Protein AF-A0A2T1MVW7-F1 (afdb_monomer_lite)

Foldseek 3Di:
DDDDPLLVLLVVVVVVDPDQDDDVPSVAPADSPPRHRPVPDCPVVDDDDDDPDDDDDDDDNCRSVDD

pLDDT: mean 88.4, std 6.68, range [55.78, 96.38]

Organism: Escherichia coli (NCBI:txid562)

InterPro domains:
  IPR005636 DTW [PF03942] (29-67)

Radius of gyration: 13.48 Å; chains: 1; bounding box: 33×18×34 Å

Structure (mmCIF, N/CA/C/O backbone):
data_AF-A0A2T1MVW7-F1
#
_entry.id   AF-A0A2T1MVW7-F1
#
loop_
_atom_site.group_PDB
_atom_site.id
_atom_site.type_symbol
_atom_site.label_atom_id
_atom_site.label_alt_id
_atom_site.label_comp_id
_atom_site.label_asym_id
_atom_site.label_entity_id
_atom_site.label_seq_id
_atom_site.pdbx_PDB_ins_code
_atom_site.Cartn_x
_atom_site.Cartn_y
_atom_site.Cartn_z
_atom_site.occupancy
_atom_site.B_iso_or_equiv
_atom_site.auth_seq_id
_atom_site.auth_comp_id
_atom_site.auth_asym_id
_atom_site.auth_atom_id
_atom_site.pdbx_PDB_model_num
ATOM 1 N N . MET A 1 1 ? -7.407 -10.257 9.122 1.00 55.78 1 MET A N 1
ATOM 2 C CA . MET A 1 1 ? -6.599 -9.213 8.451 1.00 55.78 1 MET A CA 1
ATOM 3 C C . MET A 1 1 ? -7.541 -8.349 7.633 1.00 55.78 1 MET A C 1
ATOM 5 O O . MET A 1 1 ? -8.331 -8.906 6.890 1.00 55.78 1 MET A O 1
ATOM 9 N N . THR A 1 2 ? -7.535 -7.030 7.818 1.00 63.19 2 THR A N 1
ATOM 10 C CA . THR A 1 2 ? -8.449 -6.119 7.112 1.00 63.19 2 THR A CA 1
ATOM 11 C C . THR A 1 2 ? -7.903 -5.786 5.725 1.00 63.19 2 THR A C 1
ATOM 13 O O . THR A 1 2 ? -6.963 -4.998 5.600 1.00 63.19 2 THR A O 1
ATOM 16 N N . GLU A 1 3 ? -8.469 -6.412 4.693 1.00 77.31 3 GLU A N 1
ATOM 17 C CA . GLU A 1 3 ? -8.369 -5.917 3.319 1.00 77.31 3 GLU A CA 1
ATOM 18 C C . GLU A 1 3 ? -9.199 -4.638 3.171 1.00 77.31 3 GLU A C 1
ATOM 20 O O . GLU A 1 3 ? -10.245 -4.489 3.803 1.00 77.31 3 GLU A O 1
ATOM 25 N N . ASN A 1 4 ? -8.719 -3.695 2.363 1.00 87.62 4 ASN A N 1
ATOM 26 C CA . ASN A 1 4 ? -9.452 -2.477 2.035 1.00 87.62 4 ASN A CA 1
ATOM 27 C C . ASN A 1 4 ? -9.487 -2.283 0.515 1.00 87.62 4 ASN A C 1
ATOM 29 O O . ASN A 1 4 ? -8.666 -2.851 -0.208 1.00 87.62 4 ASN A O 1
ATOM 33 N N . ALA A 1 5 ? -10.412 -1.441 0.051 1.00 89.81 5 ALA A N 1
ATOM 34 C CA . ALA A 1 5 ? -10.638 -1.211 -1.373 1.00 89.81 5 ALA A CA 1
ATOM 35 C C . ALA A 1 5 ? -9.389 -0.702 -2.120 1.00 89.81 5 ALA A C 1
ATOM 37 O O . ALA A 1 5 ? -9.192 -1.047 -3.280 1.00 89.81 5 ALA A O 1
ATOM 38 N N . VAL A 1 6 ? -8.510 0.072 -1.467 1.00 90.19 6 VAL A N 1
ATOM 39 C CA . VAL A 1 6 ? -7.269 0.576 -2.087 1.00 90.19 6 VAL A CA 1
ATOM 40 C C . VAL A 1 6 ? -6.279 -0.561 -2.338 1.00 90.19 6 VAL A C 1
ATOM 42 O O . VAL A 1 6 ? -5.690 -0.636 -3.414 1.00 90.19 6 VAL A O 1
ATOM 45 N N . LEU A 1 7 ? -6.106 -1.466 -1.371 1.00 89.50 7 LEU A N 1
ATOM 46 C CA . LEU A 1 7 ? -5.218 -2.623 -1.514 1.00 89.50 7 LEU A CA 1
ATOM 47 C C . LEU A 1 7 ? -5.728 -3.605 -2.570 1.00 89.50 7 LEU A C 1
ATOM 49 O O . LEU A 1 7 ? -4.926 -4.109 -3.356 1.00 89.50 7 LEU A O 1
ATOM 53 N N . GLN A 1 8 ? -7.044 -3.821 -2.623 1.00 90.44 8 GLN A N 1
ATOM 54 C CA . GLN A 1 8 ? -7.685 -4.651 -3.646 1.00 90.44 8 GLN A CA 1
ATOM 55 C C . GLN A 1 8 ? -7.486 -4.050 -5.040 1.00 90.44 8 GLN A C 1
ATOM 57 O O . GLN A 1 8 ? -6.929 -4.707 -5.919 1.00 90.44 8 GLN A O 1
ATOM 62 N N . LEU A 1 9 ? -7.803 -2.762 -5.213 1.00 90.88 9 LEU A N 1
ATOM 63 C CA . LEU A 1 9 ? -7.599 -2.060 -6.479 1.00 90.88 9 LEU A CA 1
ATOM 64 C C . LEU A 1 9 ? -6.129 -2.096 -6.916 1.00 90.88 9 LEU A C 1
ATOM 66 O O . LEU A 1 9 ? -5.830 -2.345 -8.081 1.00 90.88 9 LEU A O 1
ATOM 70 N N . ARG A 1 10 ? -5.184 -1.895 -5.992 1.00 90.44 10 ARG A N 1
ATOM 71 C CA . ARG A 1 10 ? -3.751 -1.994 -6.295 1.00 90.44 10 ARG A CA 1
ATOM 72 C C . ARG A 1 10 ? -3.365 -3.389 -6.793 1.00 90.44 10 ARG A C 1
ATOM 74 O O . ARG A 1 10 ? -2.643 -3.482 -7.785 1.00 90.44 10 ARG A O 1
ATOM 81 N N . ALA A 1 11 ? -3.823 -4.452 -6.131 1.00 90.00 11 ALA A N 1
ATOM 82 C CA . ALA A 1 11 ? -3.537 -5.828 -6.538 1.00 90.00 11 ALA A CA 1
ATOM 83 C C . ALA A 1 11 ? -4.078 -6.123 -7.946 1.00 90.00 11 ALA A C 1
ATOM 85 O O . ALA A 1 11 ? -3.345 -6.638 -8.791 1.00 90.00 11 ALA A O 1
ATOM 86 N N . GLU A 1 12 ? -5.315 -5.710 -8.233 1.00 91.62 12 GLU A N 1
ATOM 87 C CA . GLU A 1 12 ? -5.925 -5.839 -9.560 1.00 91.62 12 GLU A CA 1
ATOM 88 C C . GLU A 1 12 ? -5.135 -5.090 -10.639 1.00 91.62 12 GLU A C 1
ATOM 90 O O . GLU A 1 12 ? -4.908 -5.614 -11.731 1.00 91.62 12 GLU A O 1
ATOM 95 N N . ARG A 1 13 ? -4.686 -3.865 -10.345 1.00 90.56 13 ARG A N 1
ATOM 96 C CA . ARG A 1 13 ? -3.908 -3.054 -11.292 1.00 90.56 13 ARG A CA 1
ATOM 97 C C . ARG A 1 13 ? -2.528 -3.639 -11.555 1.00 90.56 13 ARG A C 1
ATOM 99 O O . ARG A 1 13 ? -2.121 -3.687 -12.712 1.00 90.56 13 ARG A O 1
ATOM 106 N N . ILE A 1 14 ? -1.845 -4.137 -10.524 1.00 89.06 14 ILE A N 1
ATOM 107 C CA . ILE A 1 14 ? -0.560 -4.834 -10.677 1.00 89.06 14 ILE A CA 1
ATOM 108 C C . ILE A 1 14 ? -0.728 -6.086 -11.539 1.00 89.06 14 ILE A C 1
ATOM 110 O O . ILE A 1 14 ? 0.072 -6.299 -12.443 1.00 89.06 14 ILE A O 1
ATOM 114 N N . ALA A 1 15 ? -1.785 -6.874 -11.316 1.00 91.00 15 ALA A N 1
ATOM 115 C CA . ALA A 1 15 ? -2.062 -8.068 -12.114 1.00 91.00 15 ALA A CA 1
ATOM 116 C C . ALA A 1 15 ? -2.312 -7.754 -13.602 1.00 91.00 15 ALA A C 1
ATOM 118 O O . ALA A 1 15 ? -1.996 -8.567 -14.466 1.00 91.00 15 ALA A O 1
ATOM 119 N N . ARG A 1 16 ? -2.856 -6.569 -13.913 1.00 91.31 16 ARG A N 1
ATOM 120 C CA . ARG A 1 16 ? -3.088 -6.098 -15.292 1.00 91.31 16 ARG A CA 1
ATOM 121 C C . ARG A 1 16 ? -1.893 -5.360 -15.906 1.00 91.31 16 ARG A C 1
ATOM 123 O O . ARG A 1 16 ? -1.912 -5.076 -17.103 1.00 91.31 16 ARG A O 1
ATOM 130 N N . ALA A 1 17 ? -0.885 -4.992 -15.118 1.00 88.94 17 ALA A N 1
ATOM 131 C CA . ALA A 1 17 ? 0.217 -4.163 -15.585 1.00 88.94 17 ALA A CA 1
ATOM 132 C C . ALA A 1 17 ? 1.149 -4.950 -16.518 1.00 88.94 17 ALA A C 1
ATOM 134 O O . ALA A 1 17 ? 1.750 -5.948 -16.135 1.00 88.94 17 ALA A O 1
ATOM 135 N N . THR A 1 18 ? 1.322 -4.458 -17.744 1.00 90.06 18 THR A N 1
ATOM 136 C CA . THR A 1 18 ? 2.213 -5.060 -18.754 1.00 90.06 18 THR A CA 1
ATOM 137 C C . THR A 1 18 ? 3.599 -4.417 -18.798 1.00 90.06 18 THR A C 1
ATOM 139 O O . THR A 1 18 ? 4.480 -4.875 -19.523 1.00 90.06 18 THR A O 1
ATOM 142 N N . ARG A 1 19 ? 3.807 -3.330 -18.046 1.00 86.12 19 ARG A N 1
ATOM 143 C CA . ARG A 1 19 ? 5.058 -2.565 -17.994 1.00 86.12 19 ARG A CA 1
ATOM 144 C C . ARG A 1 19 ? 5.444 -2.267 -16.545 1.00 86.12 19 ARG A C 1
ATOM 146 O O . ARG A 1 19 ? 4.553 -2.064 -15.718 1.00 86.12 19 ARG A O 1
ATOM 153 N N . PRO A 1 20 ? 6.749 -2.192 -16.231 1.00 81.62 20 PRO A N 1
ATOM 154 C CA . PRO A 1 20 ? 7.201 -1.821 -14.897 1.00 81.62 20 PRO A CA 1
ATOM 155 C C . PRO A 1 20 ? 6.845 -0.363 -14.577 1.00 81.62 20 PRO A C 1
ATOM 157 O O . PRO A 1 20 ? 6.949 0.520 -15.430 1.00 81.62 20 PRO A O 1
ATOM 160 N N . PHE A 1 21 ? 6.465 -0.098 -13.326 1.00 81.25 21 PHE A N 1
ATOM 161 C CA . PHE A 1 21 ? 6.161 1.251 -12.853 1.00 81.25 21 PHE A CA 1
ATOM 162 C C . PHE A 1 21 ? 7.436 1.971 -12.384 1.00 81.25 21 PHE A C 1
ATOM 164 O O . PHE A 1 21 ? 8.023 1.631 -11.356 1.00 81.25 21 PHE A O 1
ATOM 171 N N . LEU A 1 22 ? 7.881 2.976 -13.143 1.00 85.12 22 LEU A N 1
ATOM 172 C CA . LEU A 1 22 ? 9.154 3.676 -12.928 1.00 85.12 22 LEU A CA 1
ATOM 173 C C . LEU A 1 22 ? 8.961 5.060 -12.283 1.00 85.12 22 LEU A C 1
ATOM 175 O O . LEU A 1 22 ? 9.278 6.085 -12.878 1.00 85.12 22 LEU A O 1
ATOM 179 N N . ALA A 1 23 ? 8.469 5.104 -11.045 1.00 83.31 23 ALA A N 1
ATOM 180 C CA . ALA A 1 23 ? 8.442 6.338 -10.249 1.00 83.31 23 ALA A CA 1
ATOM 181 C C . ALA A 1 23 ? 9.737 6.554 -9.444 1.00 83.31 23 ALA A C 1
ATOM 183 O O . ALA A 1 23 ? 10.580 5.656 -9.326 1.00 83.31 23 ALA A O 1
ATOM 184 N N . ARG A 1 24 ? 9.908 7.752 -8.863 1.00 85.88 24 ARG A N 1
ATOM 185 C CA . ARG A 1 24 ? 11.006 8.014 -7.916 1.00 85.88 24 ARG A CA 1
ATOM 186 C C . ARG A 1 24 ? 10.930 7.009 -6.764 1.00 85.88 24 ARG A C 1
ATOM 188 O O . ARG A 1 24 ? 9.864 6.776 -6.207 1.00 85.88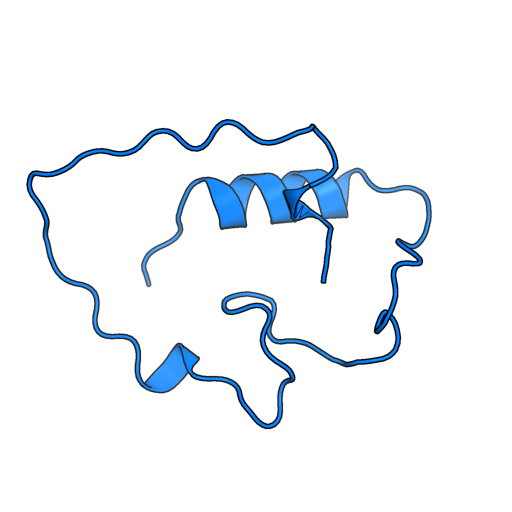 24 ARG A O 1
ATOM 195 N N . GLY A 1 25 ? 12.065 6.403 -6.423 1.00 86.44 25 GLY A N 1
ATOM 196 C CA . GLY A 1 25 ? 12.124 5.369 -5.388 1.00 86.44 25 GLY A CA 1
ATOM 197 C C . GLY A 1 25 ? 11.675 3.970 -5.833 1.00 86.44 25 GLY A C 1
ATOM 198 O O . GLY A 1 25 ? 11.529 3.110 -4.972 1.00 86.44 25 GLY A O 1
ATOM 199 N N . ASN A 1 26 ? 11.509 3.700 -7.138 1.00 87.00 26 ASN A N 1
ATOM 200 C CA . ASN A 1 26 ? 11.103 2.375 -7.650 1.00 87.00 26 ASN A CA 1
ATOM 201 C C . ASN A 1 26 ? 12.017 1.202 -7.234 1.00 87.00 26 ASN A C 1
ATOM 203 O O . ASN A 1 26 ? 11.565 0.063 -7.199 1.00 87.00 26 ASN A O 1
ATOM 207 N N . ARG A 1 27 ? 13.287 1.464 -6.890 1.00 89.56 27 ARG A N 1
ATOM 208 C CA . ARG A 1 27 ? 14.241 0.435 -6.439 1.00 89.56 27 ARG A CA 1
ATOM 209 C C . ARG A 1 27 ? 14.043 0.024 -4.979 1.00 89.56 27 ARG A C 1
ATOM 211 O O . ARG A 1 27 ? 14.625 -0.965 -4.540 1.00 89.56 27 ARG A O 1
ATOM 218 N N . VAL A 1 28 ? 13.276 0.794 -4.208 1.00 91.88 28 VAL A N 1
ATOM 219 C CA . VAL A 1 28 ? 13.034 0.509 -2.793 1.00 91.88 28 VAL A CA 1
ATOM 220 C C . VAL A 1 28 ? 12.062 -0.660 -2.689 1.00 91.88 28 VAL A C 1
ATOM 222 O O . VAL A 1 28 ? 10.933 -0.578 -3.169 1.00 91.88 28 VAL A O 1
ATOM 225 N N . ARG A 1 29 ? 12.482 -1.739 -2.021 1.00 91.69 29 ARG A N 1
ATOM 226 C CA . ARG A 1 29 ? 11.582 -2.843 -1.676 1.00 91.69 29 ARG A CA 1
ATOM 227 C C . ARG A 1 29 ? 10.627 -2.392 -0.577 1.00 91.69 29 ARG A C 1
ATOM 229 O O . ARG A 1 29 ? 11.060 -1.923 0.480 1.00 91.69 29 ARG A O 1
ATOM 236 N N . ARG A 1 30 ? 9.330 -2.487 -0.858 1.00 92.00 30 ARG A N 1
ATOM 237 C CA . ARG A 1 30 ? 8.249 -1.993 -0.002 1.00 92.00 30 ARG A CA 1
ATOM 238 C C . ARG A 1 30 ? 7.313 -3.123 0.375 1.00 92.00 30 ARG A C 1
ATOM 240 O O . ARG A 1 30 ? 7.025 -4.008 -0.429 1.00 92.00 30 ARG A O 1
ATOM 247 N N . CYS A 1 31 ? 6.786 -3.039 1.588 1.00 92.31 31 CYS A N 1
ATOM 248 C CA . CYS A 1 31 ? 5.719 -3.916 2.034 1.00 92.31 31 CYS A CA 1
ATOM 249 C C . CYS A 1 31 ? 4.492 -3.749 1.123 1.00 92.31 31 CYS A C 1
ATOM 251 O O . CYS A 1 31 ? 4.016 -2.634 0.931 1.00 92.31 31 CYS A O 1
ATOM 253 N N . GLN A 1 32 ? 3.921 -4.850 0.626 1.00 87.88 32 GLN A N 1
ATOM 254 C CA . GLN A 1 32 ? 2.745 -4.806 -0.258 1.00 87.88 32 GLN A CA 1
ATOM 255 C C . GLN A 1 32 ? 1.465 -4.296 0.429 1.00 87.88 32 GLN A C 1
ATOM 257 O O . GLN A 1 32 ? 0.493 -3.991 -0.255 1.00 87.88 32 GLN A O 1
ATOM 262 N N . ARG A 1 33 ? 1.464 -4.195 1.767 1.00 89.88 33 ARG A N 1
ATOM 263 C CA . ARG A 1 33 ? 0.321 -3.734 2.565 1.00 89.88 33 ARG A CA 1
ATOM 264 C C . ARG A 1 33 ? 0.447 -2.274 2.993 1.00 89.88 33 ARG A C 1
ATOM 266 O O . ARG A 1 33 ? -0.419 -1.479 2.669 1.00 89.88 33 ARG A O 1
ATOM 273 N N . CYS A 1 34 ? 1.497 -1.906 3.726 1.00 91.38 34 CYS A N 1
ATOM 274 C CA . CYS A 1 34 ? 1.651 -0.520 4.195 1.00 91.38 34 CYS A CA 1
ATOM 275 C C . CYS A 1 34 ? 2.395 0.399 3.214 1.00 91.38 34 CYS A C 1
ATOM 277 O O . CYS A 1 34 ? 2.467 1.594 3.469 1.00 91.38 34 CYS A O 1
ATOM 279 N N . LEU A 1 35 ? 2.975 -0.141 2.133 1.00 89.81 35 LEU A N 1
ATOM 280 C CA . LEU A 1 35 ? 3.782 0.580 1.132 1.00 89.81 35 LEU A CA 1
ATOM 281 C C . LEU A 1 35 ? 5.027 1.301 1.681 1.00 89.81 35 LEU A C 1
ATOM 283 O O . LEU A 1 35 ? 5.773 1.926 0.931 1.00 89.81 35 LEU A O 1
ATOM 287 N N . LEU A 1 36 ? 5.340 1.143 2.966 1.00 92.75 36 LEU A N 1
ATOM 288 C CA . LEU A 1 36 ? 6.600 1.592 3.548 1.00 92.75 36 LEU A CA 1
ATOM 289 C C . LEU A 1 36 ? 7.765 0.692 3.101 1.00 92.75 36 LEU A C 1
ATOM 291 O O . LEU A 1 36 ? 7.542 -0.482 2.773 1.00 92.75 36 LEU A O 1
ATOM 295 N N . PRO A 1 37 ? 9.014 1.205 3.103 1.00 94.50 37 PRO A N 1
ATOM 296 C CA . PRO A 1 37 ? 10.202 0.375 2.927 1.00 94.50 37 PRO A CA 1
ATOM 297 C C . PRO A 1 37 ? 10.171 -0.815 3.889 1.00 94.50 37 PRO A C 1
ATOM 299 O O . PRO A 1 37 ? 9.795 -0.644 5.045 1.00 94.50 37 PRO A O 1
ATOM 302 N N . GLU A 1 38 ? 10.579 -2.006 3.448 1.00 95.31 38 GLU A N 1
ATOM 303 C CA . GLU A 1 38 ? 10.468 -3.236 4.258 1.00 95.31 38 GLU A CA 1
ATOM 304 C C . GLU A 1 38 ? 11.083 -3.098 5.660 1.00 95.31 38 GLU A C 1
ATOM 306 O O . GLU A 1 38 ? 10.485 -3.529 6.642 1.00 95.31 38 GLU A O 1
ATOM 311 N N . LYS A 1 39 ? 12.227 -2.409 5.765 1.00 95.62 39 LYS A N 1
ATOM 312 C CA . LYS A 1 39 ? 12.919 -2.119 7.035 1.00 95.62 39 LYS A CA 1
ATOM 313 C C . LYS A 1 39 ? 12.102 -1.266 8.018 1.00 95.62 39 LYS A C 1
ATOM 315 O O . LYS A 1 39 ? 12.403 -1.261 9.202 1.00 95.62 39 LYS A O 1
ATOM 320 N N . LEU A 1 40 ? 11.112 -0.529 7.521 1.00 96.38 40 LEU A N 1
ATOM 321 C CA . LEU A 1 40 ? 10.230 0.370 8.272 1.00 96.38 40 LEU A CA 1
ATOM 322 C C . LEU A 1 40 ? 8.772 -0.110 8.222 1.00 96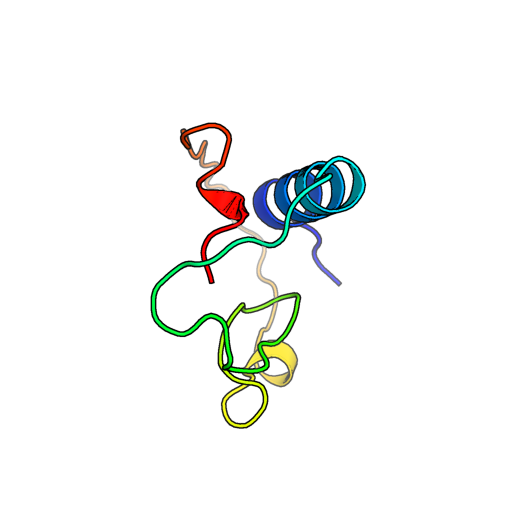.38 40 LEU A C 1
ATOM 324 O O . LEU A 1 40 ? 7.843 0.679 8.379 1.00 96.38 40 LEU A O 1
ATOM 328 N N . CYS A 1 41 ? 8.549 -1.395 7.940 1.00 95.62 41 CYS A N 1
ATOM 329 C CA . CYS A 1 41 ? 7.210 -1.955 7.888 1.00 95.62 41 CYS A CA 1
ATOM 330 C C . CYS A 1 41 ? 6.525 -1.844 9.257 1.00 95.62 41 CYS A C 1
ATOM 332 O O . CYS A 1 41 ? 7.045 -2.322 10.261 1.00 95.62 41 CYS A O 1
ATOM 334 N N . LEU A 1 42 ? 5.319 -1.275 9.275 1.00 95.75 42 LEU A N 1
ATOM 335 C CA . LEU A 1 42 ? 4.503 -1.122 10.486 1.00 95.75 42 LEU A CA 1
ATOM 336 C C . LEU A 1 42 ? 3.325 -2.102 10.536 1.00 95.75 42 LEU A C 1
ATOM 338 O O . LEU A 1 42 ? 2.447 -1.991 11.380 1.00 95.75 42 LEU A O 1
ATOM 342 N N . CYS A 1 43 ? 3.251 -3.077 9.627 1.00 93.25 43 CYS A N 1
ATOM 343 C CA . CYS A 1 43 ? 2.065 -3.934 9.525 1.00 93.25 43 CYS A CA 1
ATOM 344 C C . CYS A 1 43 ? 1.775 -4.750 10.791 1.00 93.25 43 CYS A C 1
ATOM 346 O O . CYS A 1 43 ? 0.609 -5.055 11.040 1.00 93.25 43 CYS A O 1
ATOM 348 N N . SER A 1 44 ? 2.803 -5.093 11.571 1.00 93.56 44 SER A N 1
ATOM 349 C CA . SER A 1 44 ? 2.670 -5.804 12.847 1.00 93.56 44 SER A CA 1
ATOM 350 C C . SER A 1 44 ? 2.110 -4.931 13.972 1.00 93.56 44 SER A C 1
ATOM 352 O O . SER A 1 44 ? 1.584 -5.472 14.937 1.00 93.56 44 SER A O 1
ATOM 354 N N . THR A 1 45 ? 2.191 -3.603 13.855 1.00 94.25 45 THR A N 1
ATOM 355 C CA . THR A 1 45 ? 1.726 -2.660 14.884 1.00 94.25 45 THR A CA 1
ATOM 356 C C . THR A 1 45 ? 0.308 -2.149 14.624 1.00 94.25 45 THR A C 1
ATOM 358 O O . THR A 1 45 ? -0.234 -1.400 15.432 1.00 94.25 45 THR A O 1
ATOM 361 N N . ILE A 1 46 ? -0.298 -2.498 13.483 1.00 90.12 46 ILE A N 1
ATOM 362 C CA . ILE A 1 46 ? -1.637 -2.032 13.106 1.00 90.12 46 ILE A CA 1
ATOM 363 C C . ILE A 1 46 ? -2.696 -2.860 13.833 1.00 90.12 46 ILE A C 1
ATOM 365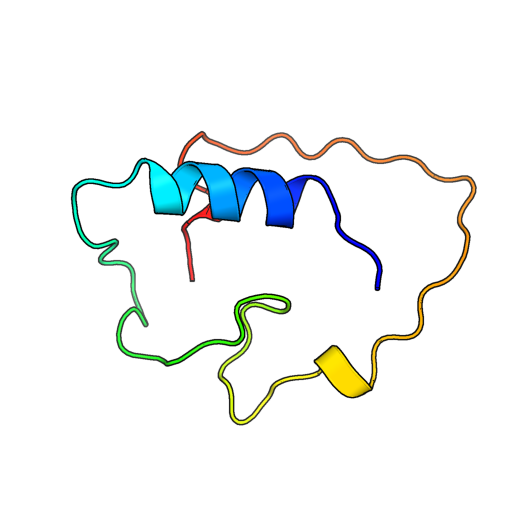 O O . ILE A 1 46 ? -2.895 -4.035 13.519 1.00 90.12 46 ILE A O 1
ATOM 369 N N . THR A 1 47 ? -3.456 -2.202 14.706 1.00 90.94 47 THR A N 1
ATOM 370 C CA . THR A 1 47 ? -4.633 -2.777 15.368 1.00 90.94 47 THR A CA 1
ATOM 371 C C . THR A 1 47 ? -5.909 -2.259 14.697 1.00 90.94 47 THR A C 1
ATOM 373 O O . THR A 1 47 ? -6.182 -1.059 14.758 1.00 90.94 47 THR A O 1
ATOM 376 N N . PRO A 1 48 ? -6.703 -3.117 14.029 1.00 87.31 48 PRO A N 1
ATOM 377 C CA . PRO A 1 48 ? -7.974 -2.706 13.444 1.00 87.31 48 PRO A CA 1
ATOM 378 C C . PRO A 1 48 ? -8.965 -2.255 14.520 1.00 87.31 48 PRO A C 1
ATOM 380 O O . PRO A 1 48 ? -9.119 -2.919 15.542 1.00 87.31 48 PRO A O 1
ATOM 383 N N . ALA A 1 49 ? -9.687 -1.171 14.247 1.00 88.69 49 ALA A N 1
ATOM 384 C CA . ALA A 1 49 ? -10.775 -0.683 15.085 1.00 88.69 49 ALA A CA 1
ATOM 385 C C . ALA A 1 49 ? -12.044 -0.506 14.246 1.00 88.69 49 ALA A C 1
ATOM 387 O O . ALA A 1 49 ? -11.979 -0.188 13.055 1.00 88.69 49 ALA A O 1
ATOM 388 N N . GLN A 1 50 ? -13.206 -0.715 14.862 1.00 89.94 50 GLN A N 1
ATOM 389 C CA . GLN A 1 50 ? -14.483 -0.450 14.209 1.00 89.94 50 GLN A CA 1
ATOM 390 C C . GLN A 1 50 ? -14.785 1.050 14.241 1.00 89.94 50 GLN A C 1
ATOM 392 O O . GLN A 1 50 ? -14.702 1.686 15.289 1.00 89.94 50 GLN A O 1
ATOM 397 N N . ALA A 1 51 ? -15.178 1.603 13.095 1.00 88.81 51 ALA A N 1
ATOM 398 C CA . ALA A 1 51 ? -15.587 2.994 12.966 1.00 88.81 51 ALA A CA 1
ATOM 399 C C . ALA A 1 51 ? -16.961 3.095 12.289 1.00 88.81 51 ALA A C 1
ATOM 401 O O . ALA A 1 51 ? -17.285 2.336 11.369 1.00 88.81 51 ALA A O 1
ATOM 402 N N . LYS A 1 52 ? -17.775 4.058 12.740 1.00 95.12 52 LYS A N 1
ATOM 403 C CA . LYS A 1 52 ? -19.053 4.405 12.092 1.00 95.12 52 LYS A CA 1
ATOM 404 C C . LYS A 1 52 ? -18.857 5.272 10.847 1.00 95.12 52 LYS A C 1
ATOM 406 O O . LYS A 1 52 ? -19.733 5.309 9.990 1.00 95.12 52 LYS A O 1
ATOM 411 N N . SER A 1 53 ? -17.715 5.949 10.738 1.00 91.25 53 SER A N 1
ATOM 412 C CA . SER A 1 53 ? -17.364 6.742 9.566 1.00 91.25 53 SER A CA 1
ATOM 413 C C . SER A 1 53 ? -17.197 5.864 8.322 1.00 91.25 53 SER A C 1
ATOM 415 O O . SER A 1 53 ? -16.868 4.672 8.387 1.00 91.25 53 SER A O 1
ATOM 417 N N . ARG A 1 54 ? -17.474 6.466 7.167 1.00 89.62 54 ARG A N 1
ATOM 418 C CA . ARG A 1 54 ? -17.295 5.886 5.837 1.00 89.62 54 ARG A CA 1
ATOM 419 C C . ARG A 1 54 ? -16.576 6.920 4.985 1.00 89.62 54 ARG A C 1
ATOM 421 O O . ARG A 1 54 ? -16.864 8.107 5.093 1.00 89.62 54 ARG A O 1
ATOM 4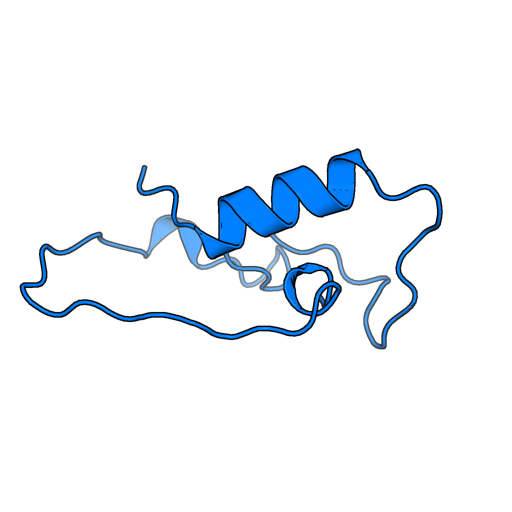28 N N . PHE A 1 55 ? -15.647 6.463 4.158 1.00 88.44 55 PHE A N 1
ATOM 429 C CA . PHE A 1 55 ? -14.855 7.323 3.289 1.00 88.44 55 PHE A CA 1
ATOM 430 C C . PHE A 1 55 ? -14.859 6.739 1.881 1.00 88.44 55 PHE A C 1
ATOM 432 O O . PHE A 1 55 ? -14.819 5.519 1.717 1.00 88.44 55 PHE A O 1
ATOM 439 N N . CYS A 1 56 ? -14.892 7.611 0.878 1.00 90.94 56 CYS A N 1
ATOM 440 C CA . CYS A 1 56 ? -14.664 7.259 -0.517 1.00 90.94 56 CYS A CA 1
ATOM 441 C C . CYS A 1 56 ? -13.395 7.979 -0.966 1.00 90.94 56 CYS A C 1
ATOM 443 O O . CYS A 1 56 ? -13.279 9.192 -0.796 1.00 90.94 56 CYS A O 1
ATOM 445 N N . LEU A 1 57 ? -12.434 7.228 -1.495 1.00 89.94 57 LEU A N 1
ATOM 446 C CA . LEU A 1 57 ? -11.203 7.789 -2.033 1.00 89.94 57 LEU A CA 1
ATOM 447 C C . LEU A 1 57 ? -11.315 7.805 -3.552 1.00 89.94 57 LEU A C 1
ATOM 449 O O . LEU A 1 57 ? -11.338 6.753 -4.187 1.00 89.94 57 LEU A O 1
ATOM 453 N N . LEU A 1 58 ? -11.382 9.005 -4.121 1.00 90.44 58 LEU A N 1
ATOM 454 C CA . LEU A 1 58 ? -11.297 9.204 -5.561 1.00 90.44 58 LEU A CA 1
ATOM 455 C C . LEU A 1 58 ? -9.820 9.294 -5.937 1.00 90.44 58 LEU A C 1
ATOM 457 O O . LEU A 1 58 ? -9.094 10.158 -5.449 1.00 90.44 58 LEU A O 1
ATOM 461 N N . MET A 1 59 ? -9.373 8.368 -6.773 1.00 88.12 59 MET A N 1
ATOM 462 C CA . MET A 1 59 ? -7.982 8.241 -7.190 1.00 88.12 59 MET A CA 1
ATOM 463 C C . MET A 1 59 ? -7.921 8.179 -8.712 1.00 88.12 59 MET A C 1
ATOM 465 O O . MET A 1 59 ? -8.805 7.603 -9.348 1.00 88.12 59 MET A O 1
ATOM 469 N N . PHE A 1 60 ? -6.869 8.748 -9.301 1.00 88.50 60 PHE A N 1
ATOM 470 C CA . PHE A 1 60 ? -6.579 8.504 -10.710 1.00 88.50 60 PHE A CA 1
ATOM 471 C C . PHE A 1 60 ? -6.257 7.018 -10.917 1.00 88.50 60 PHE A C 1
ATOM 473 O O . PHE A 1 60 ? -5.733 6.367 -10.016 1.00 88.50 60 PHE A O 1
ATOM 480 N N . ASP A 1 61 ? -6.546 6.494 -12.108 1.00 84.62 61 ASP A N 1
ATOM 481 C CA . ASP A 1 61 ? -6.460 5.066 -12.443 1.00 84.62 61 ASP A CA 1
ATOM 482 C C . ASP A 1 61 ? -5.175 4.388 -11.917 1.00 84.62 61 ASP A C 1
ATOM 484 O O . ASP A 1 61 ? -5.226 3.352 -11.250 1.00 84.62 61 ASP A O 1
ATOM 488 N N . THR A 1 62 ? -4.025 5.015 -12.176 1.00 86.56 62 THR A N 1
ATOM 489 C CA . THR A 1 62 ? -2.698 4.473 -11.864 1.00 86.56 62 THR A CA 1
ATOM 490 C C . THR A 1 62 ? -2.116 4.980 -10.544 1.00 86.56 62 THR A C 1
ATOM 492 O O . THR A 1 62 ? -1.020 4.564 -10.164 1.00 86.56 62 THR A O 1
ATOM 495 N N . GLU A 1 63 ? -2.840 5.833 -9.815 1.00 89.31 63 GLU A N 1
ATOM 496 C CA . GLU A 1 63 ? -2.426 6.352 -8.505 1.00 89.31 63 GLU A CA 1
ATOM 497 C C . GLU A 1 63 ? -2.100 5.234 -7.500 1.00 89.31 63 GLU A C 1
ATOM 499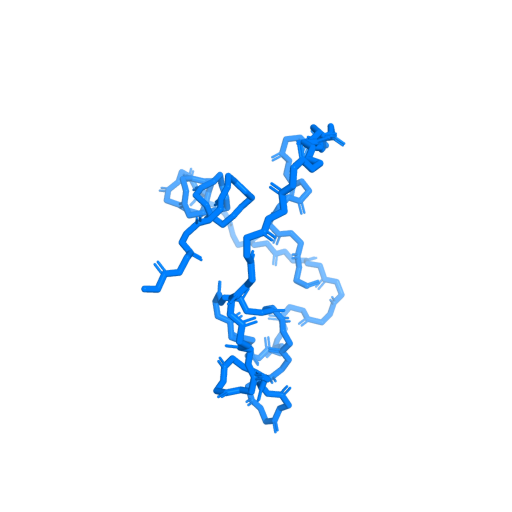 O O . GLU A 1 63 ? -1.042 5.311 -6.874 1.00 89.31 63 GLU A O 1
ATOM 504 N N . PRO A 1 64 ? -2.899 4.148 -7.380 1.00 88.50 64 PRO A N 1
ATOM 505 C CA . PRO A 1 64 ? -2.622 3.073 -6.423 1.00 88.50 64 PRO A CA 1
ATOM 506 C C . PRO A 1 64 ? -1.333 2.293 -6.715 1.00 88.50 64 PRO A C 1
ATOM 508 O O . PRO A 1 64 ? -0.848 1.558 -5.856 1.00 88.50 64 PRO A O 1
ATOM 511 N N . MET A 1 65 ? -0.784 2.408 -7.929 1.00 85.94 65 MET A N 1
ATOM 512 C CA . MET A 1 65 ? 0.478 1.762 -8.302 1.00 85.94 65 MET A CA 1
ATOM 513 C C . MET A 1 65 ? 1.706 2.575 -7.886 1.00 85.94 6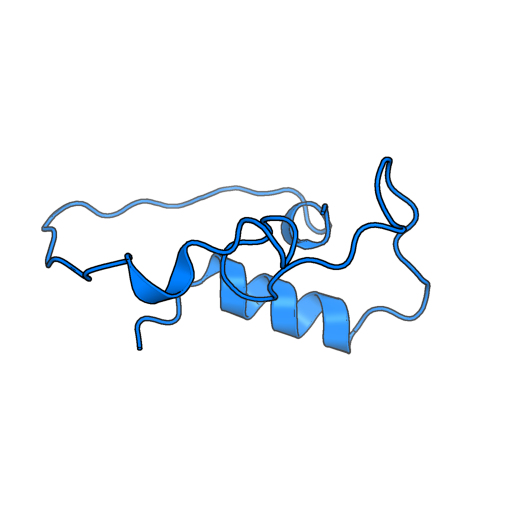5 MET A C 1
ATOM 515 O O . MET A 1 65 ? 2.826 2.064 -7.977 1.00 85.94 65 MET A O 1
ATOM 519 N N . LYS A 1 66 ? 1.526 3.822 -7.428 1.00 81.44 66 LYS A N 1
ATOM 520 C CA . LYS A 1 66 ? 2.638 4.632 -6.940 1.00 81.44 66 LYS A CA 1
ATOM 521 C C . LYS A 1 66 ? 3.246 4.022 -5.665 1.00 81.44 66 LYS A C 1
ATOM 523 O O . LYS A 1 66 ? 2.504 3.527 -4.817 1.00 81.44 66 LYS A O 1
ATOM 528 N N . PRO A 1 67 ? 4.588 3.998 -5.563 1.00 70.31 67 PRO A N 1
ATOM 529 C CA . PRO A 1 67 ? 5.303 3.454 -4.413 1.00 70.31 67 PRO A CA 1
ATOM 530 C C . PRO A 1 67 ? 5.260 4.369 -3.187 1.00 70.31 67 PRO A C 1
ATOM 532 O O . PRO A 1 67 ? 5.169 5.604 -3.360 1.00 70.31 67 PRO A O 1
#

Secondary structure (DSSP, 8-state):
----HHHHHHHHHHHH--S----TTTTS-B-TTT-SBGGG--GGG------S--------TTGGG--

Sequence (67 aa):
MTENAVLQLRAERIARATRPFLARGNRVRRCQRCLLPEKLCLCSTITPAQAKSRFCLLMFDTEPMKP